Protein AF-A0A528V263-F1 (afdb_monomer)

Nearest PDB structures (foldseek):
  7bhy-assembly1_A  TM=9.471E-01  e=2.747E-03  Bacillus subtilis subsp. subtilis str. 168
  7bhy-assembly1_B  TM=9.591E-01  e=4.314E-03  Bacillus subtilis subsp. subtilis str. 168
  7bhy-assembly2_C-2  TM=9.416E-01  e=4.045E-03  Bacillus subtilis subsp. subtilis str. 168
  2w48-assembly1_A  TM=7.091E-01  e=4.230E-04  Klebsiella pneumoniae
  4go1-assembly1_A-2  TM=6.683E-01  e=4.908E-03  Escherichia coli K-12

Structure (mmCIF, N/CA/C/O backbone):
data_AF-A0A528V263-F1
#
_entry.id   AF-A0A528V263-F1
#
loop_
_atom_site.group_PDB
_atom_site.id
_atom_site.type_symbol
_atom_site.label_atom_id
_atom_site.label_alt_id
_atom_site.label_comp_id
_atom_site.label_asym_id
_atom_site.label_entity_id
_atom_site.label_seq_id
_atom_site.pdbx_PDB_ins_code
_atom_site.Cartn_x
_atom_site.Cartn_y
_atom_site.Cartn_z
_atom_site.occupancy
_atom_site.B_iso_or_equiv
_atom_site.auth_seq_id
_atom_site.auth_comp_id
_atom_site.auth_asym_id
_atom_site.auth_atom_id
_atom_site.pdbx_PDB_model_num
ATOM 1 N N . MET A 1 1 ? -9.745 7.951 3.003 1.00 82.81 1 MET A N 1
ATOM 2 C CA . MET A 1 1 ? -9.319 6.731 3.730 1.00 82.81 1 MET A CA 1
ATOM 3 C C . MET A 1 1 ? -8.351 5.874 2.918 1.00 82.81 1 MET A C 1
ATOM 5 O O . MET A 1 1 ? -7.231 5.712 3.375 1.00 82.81 1 MET A O 1
ATOM 9 N N . LEU A 1 2 ? -8.724 5.381 1.725 1.00 90.25 2 LEU A N 1
ATOM 10 C CA . LEU A 1 2 ? -7.850 4.569 0.850 1.00 90.25 2 LEU A CA 1
ATOM 11 C C . LEU A 1 2 ? -6.476 5.204 0.589 1.00 90.25 2 LEU A C 1
ATOM 13 O O . LEU A 1 2 ? -5.456 4.596 0.892 1.00 90.25 2 LEU A O 1
ATOM 17 N N . HIS A 1 3 ? -6.466 6.455 0.118 1.00 93.75 3 HIS A N 1
ATOM 18 C CA . HIS A 1 3 ? -5.235 7.200 -0.150 1.00 93.75 3 HIS A CA 1
ATOM 19 C C . HIS A 1 3 ? -4.345 7.330 1.098 1.00 93.75 3 HIS A C 1
ATOM 21 O O . HIS A 1 3 ? -3.167 7.006 1.055 1.00 93.75 3 HIS A O 1
ATOM 27 N N . THR A 1 4 ? -4.914 7.714 2.245 1.00 95.38 4 THR A N 1
ATOM 28 C CA . THR A 1 4 ? -4.176 7.854 3.512 1.00 95.38 4 THR A CA 1
ATOM 29 C C . THR A 1 4 ? -3.539 6.541 3.968 1.00 95.38 4 THR A C 1
ATOM 31 O O . THR A 1 4 ? -2.367 6.528 4.327 1.00 95.38 4 THR A O 1
ATOM 34 N N . VAL A 1 5 ? -4.290 5.435 3.938 1.00 97.00 5 VAL A N 1
ATOM 35 C CA . VAL A 1 5 ? -3.779 4.1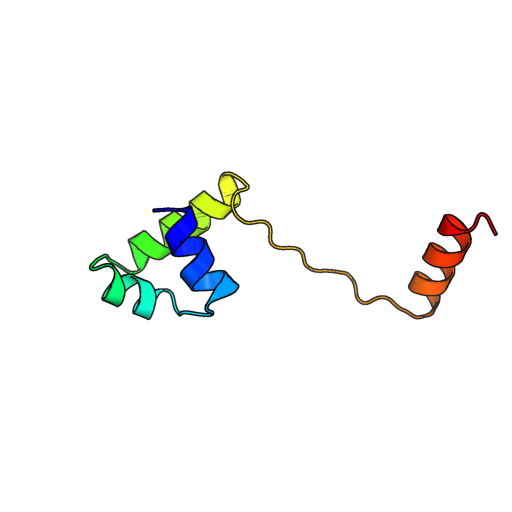11 4.329 1.00 97.00 5 VAL A CA 1
ATOM 36 C C . VAL A 1 5 ? -2.670 3.650 3.381 1.00 97.00 5 VAL A C 1
ATOM 38 O O . VAL A 1 5 ? -1.663 3.123 3.846 1.00 97.00 5 VAL A O 1
ATOM 41 N N . ALA A 1 6 ? -2.820 3.897 2.076 1.00 96.69 6 ALA A N 1
ATOM 42 C CA . ALA A 1 6 ? -1.792 3.594 1.088 1.00 96.69 6 ALA A CA 1
ATOM 43 C C . ALA A 1 6 ? -0.496 4.381 1.338 1.00 96.69 6 ALA A C 1
ATOM 45 O O . ALA A 1 6 ? 0.561 3.762 1.393 1.00 96.69 6 ALA A O 1
ATOM 46 N N . LYS A 1 7 ? -0.562 5.703 1.571 1.00 97.25 7 LYS A N 1
ATOM 47 C CA . LYS A 1 7 ? 0.637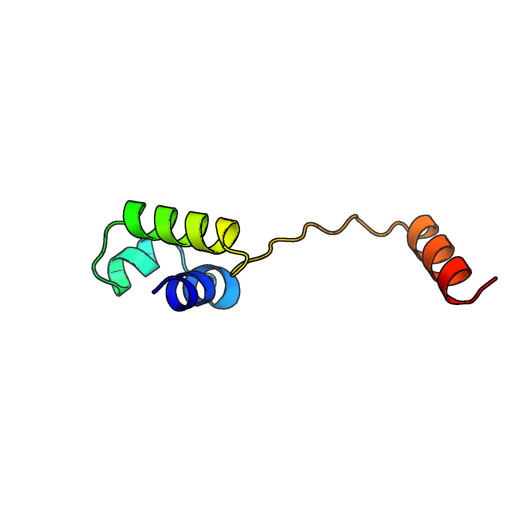 6.511 1.871 1.00 97.25 7 LYS A CA 1
ATOM 48 C C . LYS A 1 7 ? 1.332 6.048 3.149 1.00 97.25 7 LYS A C 1
ATOM 50 O O . LYS A 1 7 ? 2.545 5.894 3.165 1.00 97.25 7 LYS A O 1
ATOM 55 N N . LEU A 1 8 ? 0.574 5.776 4.213 1.00 97.44 8 LEU A N 1
ATOM 56 C CA . LEU A 1 8 ? 1.165 5.293 5.465 1.00 97.44 8 LEU A CA 1
ATOM 57 C C . LEU A 1 8 ? 1.898 3.959 5.276 1.00 97.44 8 LEU A C 1
ATOM 59 O O . LEU A 1 8 ? 2.958 3.770 5.860 1.00 97.44 8 LEU A O 1
ATOM 63 N N . HIS A 1 9 ? 1.346 3.048 4.473 1.00 97.75 9 HIS A N 1
ATOM 64 C CA . HIS A 1 9 ? 1.955 1.738 4.266 1.00 97.75 9 HIS A CA 1
ATOM 65 C C . HIS A 1 9 ? 3.134 1.771 3.290 1.00 97.75 9 HIS A C 1
ATOM 67 O O . HIS A 1 9 ? 4.170 1.199 3.593 1.00 97.75 9 HIS A O 1
ATOM 73 N N . TYR A 1 10 ? 2.978 2.419 2.134 1.00 96.62 10 TYR A N 1
ATOM 74 C CA . TYR A 1 10 ? 3.953 2.342 1.042 1.00 96.62 10 TYR A CA 1
ATOM 75 C C . TYR A 1 10 ? 4.969 3.487 1.025 1.00 96.62 10 TYR A C 1
ATOM 77 O O . TYR A 1 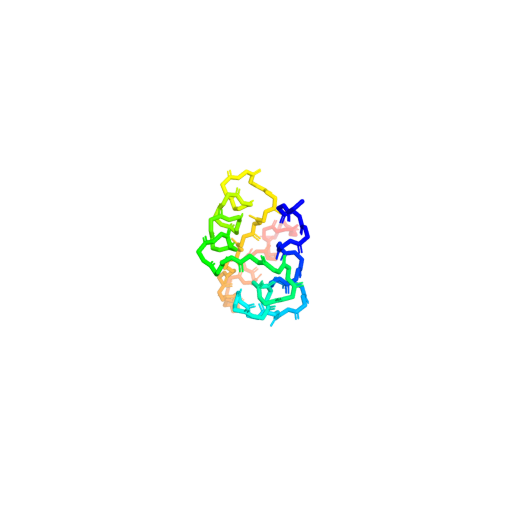10 ? 6.076 3.285 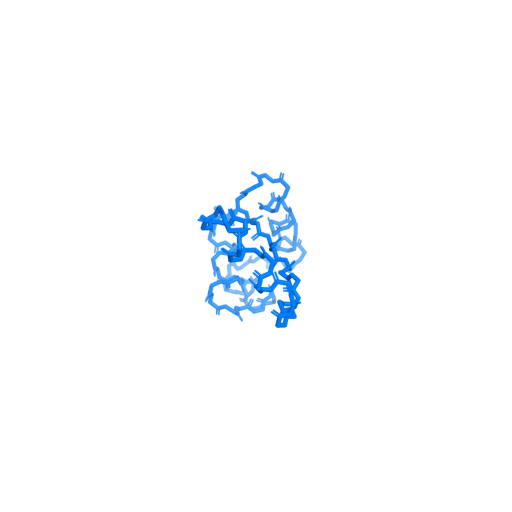0.546 1.00 96.62 10 TYR A O 1
ATOM 85 N N . GLU A 1 11 ? 4.620 4.678 1.525 1.00 96.62 11 GLU A N 1
ATOM 86 C CA . GLU A 1 11 ? 5.553 5.819 1.569 1.00 96.62 11 GLU A CA 1
ATOM 87 C C . GLU A 1 11 ? 6.201 5.979 2.948 1.00 96.62 11 GLU A C 1
ATOM 89 O O . GLU A 1 11 ? 7.376 6.313 3.040 1.00 96.62 11 GLU A O 1
ATOM 94 N N . ALA A 1 12 ? 5.441 5.753 4.024 1.00 97.31 12 ALA A N 1
ATOM 95 C CA . ALA A 1 12 ? 5.940 5.872 5.398 1.00 97.31 12 ALA A CA 1
ATOM 96 C C . ALA A 1 12 ? 6.371 4.530 6.017 1.00 97.31 12 ALA A C 1
ATOM 98 O O . ALA A 1 12 ? 6.666 4.490 7.210 1.00 97.31 12 ALA A O 1
ATOM 99 N N . ASP A 1 13 ? 6.356 3.453 5.225 1.00 97.12 13 ASP A N 1
ATOM 100 C CA . ASP A 1 13 ? 6.788 2.096 5.588 1.00 97.12 13 ASP A CA 1
ATOM 101 C C . ASP A 1 13 ? 6.169 1.555 6.897 1.00 97.12 13 ASP A C 1
ATOM 103 O O . ASP A 1 13 ? 6.752 0.758 7.632 1.00 97.12 13 ASP A O 1
ATOM 107 N N . MET A 1 14 ? 4.955 2.009 7.236 1.00 98.25 14 MET A N 1
ATOM 108 C CA . MET A 1 14 ? 4.272 1.55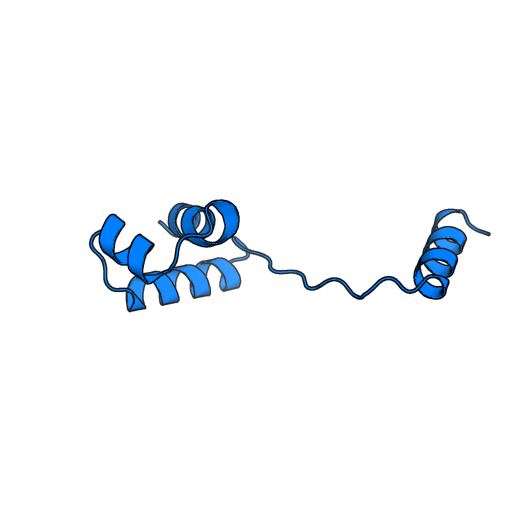8 8.445 1.00 98.25 14 MET A CA 1
ATOM 109 C C . MET A 1 14 ? 3.652 0.173 8.247 1.00 98.25 14 MET A C 1
ATOM 111 O O . MET A 1 14 ? 2.993 -0.116 7.239 1.00 98.25 14 MET A O 1
ATOM 115 N N . SER A 1 15 ? 3.746 -0.664 9.282 1.00 98.25 15 SER A N 1
ATOM 116 C CA . SER A 1 15 ? 3.048 -1.948 9.311 1.00 98.25 15 SER A CA 1
ATOM 117 C C . SER A 1 15 ? 1.524 -1.757 9.347 1.00 98.25 15 SER A C 1
ATOM 119 O O . SER A 1 15 ? 1.001 -0.801 9.927 1.00 98.25 15 SER A O 1
ATOM 121 N N . GLN A 1 16 ? 0.766 -2.706 8.789 1.00 98.12 16 GLN A N 1
ATOM 122 C CA . GLN A 1 16 ? -0.704 -2.654 8.837 1.00 98.12 16 GLN A CA 1
ATOM 123 C C . GLN A 1 16 ? -1.251 -2.657 10.275 1.00 98.12 16 GLN A C 1
ATOM 125 O O . GLN A 1 16 ? -2.325 -2.109 10.521 1.00 98.12 16 GLN A O 1
ATOM 130 N N . VAL A 1 17 ? -0.522 -3.259 11.223 1.00 98.50 17 VAL A N 1
ATOM 131 C CA . VAL A 1 17 ? -0.876 -3.285 12.651 1.00 98.50 17 VAL A CA 1
ATOM 132 C C . VAL A 1 17 ? -0.718 -1.899 13.273 1.00 98.50 17 VAL A C 1
ATOM 134 O O . VAL A 1 17 ? -1.612 -1.447 13.987 1.00 98.50 17 VAL A O 1
ATOM 137 N N . ASP A 1 18 ? 0.368 -1.192 12.967 1.00 98.44 18 ASP A N 1
ATOM 138 C CA . ASP A 1 18 ? 0.594 0.154 13.499 1.00 98.44 18 ASP A CA 1
ATOM 139 C C . ASP A 1 18 ? -0.367 1.170 12.884 1.00 98.44 18 ASP A C 1
ATOM 141 O O . ASP A 1 18 ? -0.892 2.030 13.592 1.00 98.44 18 ASP A O 1
ATOM 145 N N . ILE A 1 19 ? -0.681 1.029 11.593 1.00 98.31 19 ILE A N 1
ATOM 146 C CA . ILE A 1 19 ? -1.717 1.831 10.932 1.00 98.31 19 ILE A CA 1
ATOM 147 C C . ILE A 1 19 ? -3.084 1.569 11.579 1.00 98.31 19 ILE A C 1
ATOM 149 O O . ILE A 1 19 ? -3.814 2.512 11.879 1.00 98.31 19 ILE A O 1
ATOM 153 N N . ALA A 1 20 ? -3.424 0.303 11.833 1.00 98.38 20 ALA A N 1
ATOM 154 C CA . ALA A 1 20 ? -4.672 -0.091 12.485 1.00 98.38 20 ALA A CA 1
ATOM 155 C C . ALA A 1 20 ? -4.800 0.522 13.888 1.00 98.38 20 ALA A C 1
ATOM 157 O O . ALA A 1 20 ? -5.811 1.158 14.190 1.00 98.38 20 ALA A O 1
ATOM 158 N N . ARG A 1 21 ? -3.741 0.416 14.705 1.00 98.38 21 ARG A N 1
ATOM 159 C CA . ARG A 1 21 ? -3.671 1.025 16.041 1.00 98.38 21 ARG A CA 1
ATOM 160 C C . ARG A 1 21 ? -3.827 2.544 15.969 1.00 98.38 21 ARG A C 1
ATOM 162 O O . ARG A 1 21 ? -4.616 3.108 16.718 1.00 98.38 21 ARG A O 1
ATOM 169 N N . ARG A 1 22 ? -3.115 3.197 15.045 1.00 97.44 22 ARG A N 1
ATOM 170 C CA . ARG A 1 22 ? -3.146 4.655 14.858 1.00 97.44 22 ARG A CA 1
ATOM 171 C C . ARG A 1 22 ? -4.518 5.171 14.425 1.00 97.44 22 ARG A C 1
ATOM 173 O O . ARG A 1 22 ? -4.912 6.251 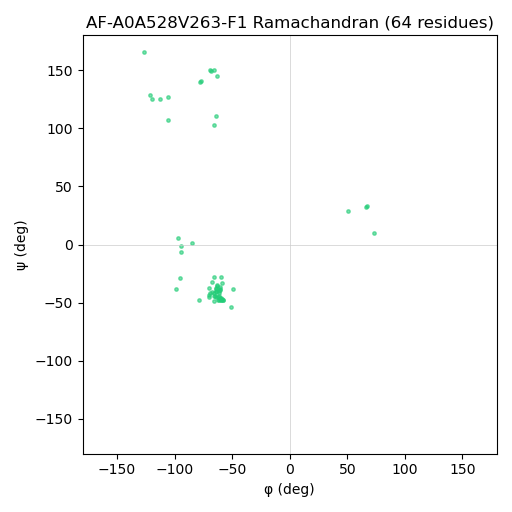14.846 1.00 97.44 22 ARG A O 1
ATOM 180 N N . LEU A 1 23 ? -5.220 4.429 13.571 1.00 96.69 23 LEU A N 1
ATOM 181 C CA . LEU A 1 23 ? -6.516 4.830 13.017 1.00 96.69 23 LEU A CA 1
ATOM 182 C C . LEU A 1 23 ? -7.717 4.283 13.804 1.00 96.69 23 LEU A C 1
ATOM 184 O O . LEU A 1 23 ? -8.852 4.564 13.429 1.00 96.69 23 LEU A O 1
ATOM 188 N N . GLY A 1 24 ? -7.491 3.507 14.870 1.00 97.81 24 GLY A N 1
ATOM 189 C CA . GLY A 1 24 ? -8.560 2.952 15.703 1.00 97.81 24 GLY A CA 1
ATOM 190 C C . GLY A 1 24 ? -9.441 1.932 14.975 1.00 97.81 24 GLY A C 1
ATOM 191 O O . GLY A 1 24 ? -10.637 1.847 15.239 1.00 97.81 24 GLY A O 1
ATOM 192 N N . VAL A 1 25 ? -8.875 1.171 14.035 1.00 97.94 25 VAL A N 1
ATOM 193 C CA . VAL A 1 25 ? -9.601 0.161 13.246 1.00 97.94 25 VAL A CA 1
ATOM 194 C C . VAL A 1 25 ? -8.914 -1.197 13.321 1.00 97.94 25 VAL A C 1
ATOM 196 O O . VAL A 1 25 ? -7.762 -1.305 13.724 1.00 97.94 25 VAL A O 1
ATOM 199 N N . SER A 1 26 ? -9.604 -2.258 12.900 1.00 98.44 26 SER A N 1
ATOM 200 C CA . SER A 1 26 ? -8.987 -3.587 12.815 1.00 98.44 26 SER A CA 1
ATOM 201 C C . SER A 1 26 ? -7.915 -3.659 11.717 1.00 98.44 26 SER A C 1
ATOM 203 O O . SER A 1 26 ? -8.058 -3.055 10.650 1.00 98.44 26 SER A O 1
ATOM 205 N N . THR A 1 27 ? -6.888 -4.489 11.914 1.00 98.06 27 THR A N 1
ATOM 206 C CA . THR A 1 27 ? -5.890 -4.799 10.873 1.00 98.06 27 THR A CA 1
ATOM 207 C C . THR A 1 27 ? -6.535 -5.400 9.620 1.00 98.06 27 THR A C 1
ATOM 209 O O . THR A 1 27 ? -6.120 -5.093 8.505 1.00 98.06 27 THR A O 1
ATOM 212 N N . ALA A 1 28 ? -7.620 -6.169 9.767 1.00 98.31 28 ALA A N 1
ATOM 213 C CA . ALA A 1 28 ? -8.383 -6.690 8.633 1.00 98.31 28 ALA A CA 1
ATOM 214 C C . ALA A 1 28 ? -9.019 -5.568 7.789 1.00 98.31 28 ALA A C 1
ATOM 216 O O . ALA A 1 28 ? -9.093 -5.676 6.565 1.00 98.31 28 ALA A O 1
ATOM 217 N N . THR A 1 29 ? -9.447 -4.468 8.419 1.00 98.25 29 THR A N 1
ATOM 218 C CA . THR A 1 29 ? -9.928 -3.273 7.709 1.00 98.25 29 THR A CA 1
ATOM 219 C C . THR A 1 29 ? -8.802 -2.621 6.914 1.00 98.25 29 THR A C 1
ATOM 221 O O . THR A 1 29 ? -9.012 -2.292 5.749 1.00 98.25 29 THR A O 1
ATOM 224 N N . ILE A 1 30 ? -7.607 -2.487 7.496 1.00 98.44 30 ILE A N 1
ATOM 225 C CA . ILE A 1 30 ? -6.434 -1.949 6.790 1.00 98.44 30 ILE A CA 1
ATOM 226 C C . ILE A 1 30 ? -6.075 -2.813 5.579 1.00 98.44 30 ILE A C 1
ATOM 228 O O . ILE A 1 30 ? -5.914 -2.283 4.481 1.00 98.44 30 ILE A O 1
ATOM 232 N N . SER A 1 31 ? -6.047 -4.136 5.744 1.00 98.19 31 SER A N 1
ATOM 233 C CA . SER A 1 31 ? -5.769 -5.073 4.651 1.00 98.19 31 SER A CA 1
ATOM 234 C C . SER A 1 31 ? -6.766 -4.930 3.491 1.00 98.19 31 SER A C 1
ATOM 236 O O . SER A 1 31 ? -6.356 -4.764 2.339 1.00 98.19 31 SER A O 1
ATOM 238 N N . ARG A 1 32 ? -8.077 -4.883 3.786 1.00 98.38 32 ARG A N 1
ATOM 239 C CA . ARG A 1 32 ? -9.126 -4.663 2.771 1.00 98.38 32 ARG A CA 1
ATOM 240 C C . ARG A 1 32 ? -8.986 -3.318 2.060 1.00 98.38 32 ARG A C 1
ATOM 242 O O . ARG A 1 32 ? -9.184 -3.248 0.850 1.00 98.38 32 ARG A O 1
ATOM 249 N N . LEU A 1 33 ? -8.637 -2.255 2.788 1.00 98.12 33 LEU A N 1
ATOM 250 C CA . LEU A 1 33 ? -8.402 -0.939 2.190 1.00 98.12 33 LEU A CA 1
ATOM 251 C C . LEU A 1 33 ? -7.194 -0.972 1.247 1.00 98.12 33 LEU A C 1
ATOM 253 O O . LEU A 1 33 ? -7.300 -0.489 0.128 1.00 98.12 33 LEU A O 1
ATOM 257 N N . LEU A 1 34 ? -6.079 -1.594 1.632 1.00 98.06 34 LEU A N 1
ATOM 258 C CA . LEU A 1 34 ? -4.910 -1.721 0.754 1.00 98.06 34 LEU A CA 1
ATOM 259 C C . LEU A 1 34 ? -5.206 -2.562 -0.496 1.00 98.06 34 LEU A C 1
ATOM 261 O O . LEU A 1 34 ? -4.787 -2.196 -1.592 1.00 98.06 34 LEU A O 1
ATOM 265 N N . GLN A 1 35 ? -5.956 -3.660 -0.357 1.00 98.00 35 GLN A N 1
ATOM 266 C CA . GLN A 1 35 ? -6.413 -4.456 -1.503 1.00 98.00 35 GLN A CA 1
ATOM 267 C C . GLN A 1 35 ? -7.262 -3.626 -2.464 1.00 98.00 35 GLN A C 1
ATOM 269 O O . GLN A 1 35 ? -7.007 -3.622 -3.666 1.00 98.00 35 GLN A O 1
ATOM 274 N N . ARG A 1 36 ? -8.233 -2.883 -1.933 1.00 98.06 36 ARG A N 1
ATOM 275 C CA . ARG A 1 36 ? -9.093 -2.014 -2.731 1.00 98.06 36 ARG A CA 1
ATOM 276 C C . ARG A 1 36 ? -8.310 -0.875 -3.393 1.00 98.06 36 ARG A C 1
ATOM 278 O O . ARG A 1 36 ? -8.568 -0.584 -4.551 1.00 98.06 36 ARG A O 1
ATOM 285 N N . ALA A 1 37 ? -7.311 -0.297 -2.722 1.00 97.69 37 ALA A N 1
ATOM 286 C CA . ALA A 1 37 ? -6.448 0.728 -3.314 1.00 97.69 37 ALA A CA 1
ATOM 287 C C . ALA A 1 37 ? -5.679 0.205 -4.538 1.00 97.69 37 ALA A C 1
ATOM 289 O O . ALA A 1 37 ? -5.517 0.934 -5.513 1.00 97.69 37 ALA A O 1
ATOM 290 N N . ARG A 1 38 ? -5.243 -1.061 -4.512 1.00 96.69 38 ARG A N 1
ATOM 291 C CA . ARG A 1 38 ? -4.629 -1.717 -5.677 1.00 96.69 38 ARG A CA 1
ATOM 292 C C . ARG A 1 38 ? -5.648 -1.993 -6.779 1.00 96.69 38 ARG A C 1
ATOM 294 O O . ARG A 1 38 ? -5.385 -1.692 -7.935 1.00 96.69 38 ARG A O 1
ATOM 301 N N . ALA A 1 39 ? -6.818 -2.522 -6.420 1.00 97.50 39 ALA A N 1
ATOM 302 C CA . ALA A 1 39 ? -7.874 -2.841 -7.383 1.00 97.50 39 ALA A CA 1
ATOM 303 C C . ALA A 1 39 ? -8.411 -1.598 -8.118 1.00 97.50 39 ALA A C 1
ATOM 305 O O . ALA A 1 39 ? -8.723 -1.672 -9.299 1.00 97.50 39 ALA A O 1
ATOM 306 N N . GLU A 1 40 ? -8.488 -0.454 -7.434 1.00 97.19 40 GLU A N 1
ATOM 307 C CA . GLU A 1 40 ? -8.933 0.824 -8.009 1.00 97.19 40 GLU A CA 1
ATOM 308 C C . GLU A 1 40 ? -7.807 1.597 -8.724 1.00 97.19 40 GLU A C 1
ATOM 310 O O . GLU A 1 40 ? -8.035 2.702 -9.207 1.00 97.19 40 GLU A O 1
ATOM 315 N N . GLY A 1 41 ? -6.584 1.057 -8.782 1.00 95.44 41 GLY A N 1
ATOM 316 C CA . GLY A 1 41 ? -5.447 1.708 -9.444 1.00 95.44 41 GLY A CA 1
ATOM 317 C C . GLY A 1 41 ? -4.856 2.906 -8.689 1.00 95.44 41 GLY A C 1
ATOM 318 O O . GLY A 1 41 ? -4.004 3.605 -9.229 1.00 95.44 41 GLY A O 1
ATOM 319 N N . ILE A 1 42 ? -5.260 3.134 -7.434 1.00 95.75 42 ILE A N 1
ATOM 320 C CA . ILE A 1 42 ? -4.677 4.163 -6.552 1.00 95.75 42 ILE A CA 1
ATOM 321 C C . ILE A 1 42 ? -3.232 3.795 -6.185 1.00 95.75 42 ILE A C 1
ATOM 323 O O . ILE A 1 42 ? -2.393 4.671 -5.993 1.00 95.75 42 ILE A O 1
ATOM 327 N N . VAL A 1 43 ? -2.945 2.495 -6.078 1.00 97.00 43 VAL A N 1
ATOM 328 C CA . VAL A 1 43 ? -1.601 1.952 -5.863 1.00 97.00 43 VAL A CA 1
ATOM 329 C C . VAL A 1 43 ? -1.244 1.046 -7.029 1.00 97.00 43 VAL A C 1
ATOM 331 O O . VAL A 1 43 ? -1.946 0.069 -7.288 1.00 97.00 43 VAL A O 1
ATOM 334 N N . ARG A 1 44 ? -0.107 1.323 -7.666 1.00 95.88 44 ARG A N 1
ATOM 335 C CA . ARG A 1 44 ? 0.531 0.435 -8.638 1.00 95.88 44 ARG A CA 1
ATOM 336 C C . ARG A 1 44 ? 1.841 -0.069 -8.047 1.00 95.88 44 ARG A C 1
ATOM 338 O O . ARG A 1 44 ? 2.661 0.734 -7.619 1.00 95.88 44 ARG A O 1
ATOM 345 N N . ILE A 1 45 ? 2.008 -1.387 -8.002 1.00 93.06 45 ILE A N 1
ATOM 346 C CA . ILE A 1 45 ? 3.275 -2.025 -7.639 1.00 93.06 45 ILE A CA 1
ATOM 347 C C . ILE A 1 45 ? 3.871 -2.564 -8.928 1.00 93.06 45 ILE A C 1
ATOM 349 O O . ILE A 1 45 ? 3.196 -3.282 -9.663 1.00 93.06 45 ILE A O 1
ATOM 353 N N . GLU A 1 46 ? 5.116 -2.197 -9.189 1.00 93.69 46 GLU A N 1
ATOM 354 C CA . GLU A 1 46 ? 5.867 -2.620 -10.359 1.00 93.69 46 GLU A CA 1
ATOM 355 C C . GLU A 1 46 ? 7.128 -3.330 -9.881 1.00 93.69 46 GLU A C 1
ATOM 357 O O . GLU A 1 46 ? 7.849 -2.826 -9.020 1.00 93.69 46 GLU A O 1
ATOM 362 N N . VAL A 1 47 ? 7.351 -4.532 -10.403 1.00 88.38 47 VAL A N 1
ATOM 363 C CA . VAL A 1 47 ? 8.588 -5.277 -10.195 1.00 88.38 47 VAL A CA 1
ATOM 364 C 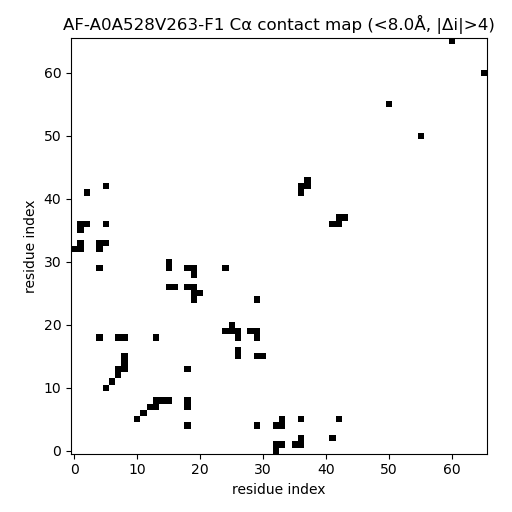C . VAL A 1 47 ? 9.335 -5.183 -11.509 1.00 88.38 47 VAL A C 1
ATOM 366 O O . VAL A 1 47 ? 8.901 -5.756 -12.503 1.00 88.38 47 VAL A O 1
ATOM 369 N N . LEU A 1 48 ? 10.399 -4.387 -11.516 1.00 85.88 48 LEU A N 1
ATOM 370 C CA . LEU A 1 48 ? 11.226 -4.195 -12.698 1.00 85.88 48 LEU A CA 1
ATOM 371 C C . LEU A 1 48 ? 12.132 -5.411 -12.888 1.00 85.88 48 LEU A C 1
ATOM 373 O O . LEU A 1 48 ? 12.680 -5.934 -11.912 1.00 85.88 48 LEU A O 1
ATOM 377 N N . ASP A 1 49 ? 12.310 -5.828 -14.139 1.00 82.31 49 ASP A N 1
ATOM 378 C CA . ASP A 1 49 ? 13.305 -6.837 -14.476 1.00 82.31 49 ASP A CA 1
ATOM 379 C C . ASP A 1 49 ? 14.711 -6.325 -14.154 1.00 82.31 49 ASP A C 1
ATOM 381 O O . ASP A 1 49 ? 15.027 -5.138 -14.296 1.00 82.31 49 ASP A O 1
ATOM 385 N N . LEU A 1 50 ? 15.575 -7.242 -13.717 1.00 74.75 50 LEU A N 1
ATOM 386 C CA . LEU A 1 50 ? 16.991 -6.947 -13.553 1.00 74.75 50 LEU A CA 1
ATOM 387 C C . LEU A 1 50 ? 17.561 -6.628 -14.932 1.00 74.75 50 LEU A C 1
ATOM 389 O O . LEU A 1 50 ? 17.673 -7.505 -15.787 1.00 74.75 50 LEU A O 1
ATOM 393 N N . ALA A 1 51 ? 17.909 -5.363 -15.140 1.00 72.75 51 ALA A N 1
ATOM 394 C CA . ALA A 1 51 ? 18.518 -4.919 -16.374 1.00 72.75 51 ALA A CA 1
ATOM 395 C C . ALA A 1 51 ? 19.899 -5.582 -16.499 1.00 72.75 51 ALA A C 1
ATOM 397 O O . ALA A 1 51 ? 20.853 -5.212 -15.810 1.00 72.75 51 ALA A O 1
ATOM 398 N N . THR A 1 52 ? 19.995 -6.616 -17.335 1.00 77.56 52 THR A N 1
ATOM 399 C CA . THR A 1 52 ? 21.285 -7.204 -17.696 1.00 77.56 52 THR A CA 1
ATOM 400 C C . THR A 1 52 ? 22.047 -6.208 -18.568 1.00 77.56 52 THR A C 1
ATOM 402 O O . THR A 1 52 ? 21.413 -5.435 -19.294 1.00 77.56 52 THR A O 1
ATOM 405 N N . PRO A 1 53 ? 23.391 -6.189 -18.535 1.00 76.12 53 PRO A N 1
ATOM 406 C CA . PRO A 1 53 ? 24.177 -5.325 -19.416 1.00 76.12 53 PRO A CA 1
ATOM 407 C C . PRO A 1 53 ? 23.748 -5.440 -20.887 1.00 76.12 53 PRO A C 1
ATOM 409 O O . PRO A 1 53 ? 23.638 -4.435 -21.590 1.00 76.12 53 PRO A O 1
ATOM 412 N N . GLU A 1 54 ? 23.414 -6.651 -21.334 1.00 77.56 54 GLU A N 1
ATOM 413 C CA . GLU A 1 54 ? 22.913 -6.937 -22.678 1.00 77.56 54 GLU A CA 1
ATOM 414 C C . GLU A 1 54 ? 21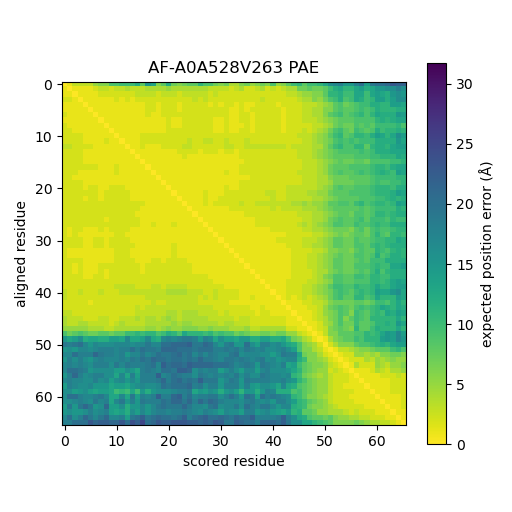.513 -6.347 -22.915 1.00 77.56 54 GLU A C 1
ATOM 416 O O . GLU A 1 54 ? 21.256 -5.769 -23.974 1.00 77.56 54 GLU A O 1
ATOM 421 N N . GLY A 1 55 ? 20.618 -6.432 -21.925 1.00 78.38 55 GLY A N 1
ATOM 422 C CA . GLY A 1 55 ? 19.280 -5.839 -21.988 1.00 78.38 55 GLY A CA 1
ATOM 423 C C . GLY A 1 55 ? 19.320 -4.311 -22.045 1.00 78.38 55 GLY A C 1
ATOM 424 O O . GLY A 1 55 ? 18.622 -3.708 -22.858 1.00 78.38 55 GLY A O 1
ATOM 425 N N . ILE A 1 56 ? 20.202 -3.686 -21.257 1.00 82.88 56 ILE A N 1
ATOM 426 C CA . ILE A 1 56 ? 20.437 -2.233 -21.285 1.00 82.88 56 ILE A CA 1
ATOM 427 C C . ILE A 1 56 ? 20.997 -1.811 -22.644 1.00 82.88 56 ILE A C 1
ATOM 429 O O . ILE A 1 56 ? 20.530 -0.835 -23.224 1.00 82.88 56 ILE A O 1
ATOM 433 N N . THR A 1 57 ? 21.981 -2.549 -23.165 1.00 83.62 57 THR A N 1
ATOM 434 C CA . THR A 1 57 ? 22.599 -2.248 -24.466 1.00 83.62 57 THR A CA 1
ATOM 435 C C . THR A 1 57 ? 21.568 -2.325 -25.590 1.00 83.62 57 THR A C 1
ATOM 437 O O . THR A 1 57 ? 21.530 -1.446 -26.447 1.00 83.62 57 THR A O 1
ATOM 440 N N . THR A 1 58 ? 20.691 -3.330 -25.546 1.00 83.12 58 THR A N 1
ATOM 441 C CA . THR A 1 58 ? 19.613 -3.510 -26.528 1.00 83.12 58 THR A CA 1
ATOM 442 C C . THR A 1 58 ? 18.590 -2.374 -26.455 1.00 83.12 58 THR A C 1
ATOM 444 O O . THR A 1 58 ? 18.299 -1.759 -27.477 1.00 83.12 58 THR A O 1
ATOM 447 N N . GLN A 1 59 ? 18.107 -2.024 -25.255 1.00 84.69 59 GLN A N 1
ATOM 448 C CA . GLN A 1 59 ? 17.187 -0.891 -25.072 1.00 84.69 59 GLN A CA 1
ATOM 449 C C . GLN A 1 59 ? 17.800 0.441 -25.512 1.00 84.69 59 GLN A C 1
ATOM 451 O O . GLN A 1 59 ? 17.108 1.286 -26.077 1.00 84.69 59 GLN A O 1
ATOM 456 N N . LEU A 1 60 ? 19.093 0.644 -25.253 1.00 87.38 60 LEU A N 1
ATOM 457 C CA . LEU A 1 60 ? 19.794 1.861 -25.643 1.00 87.38 60 LEU A CA 1
ATOM 458 C C . LEU A 1 60 ? 19.958 1.953 -27.165 1.00 87.38 60 LEU A C 1
ATOM 460 O O . LEU A 1 60 ? 19.753 3.027 -27.722 1.00 87.38 60 LEU A O 1
ATOM 464 N N . ALA A 1 61 ? 20.298 0.846 -27.830 1.00 90.06 61 ALA A N 1
ATOM 465 C CA . ALA A 1 61 ? 20.386 0.792 -29.287 1.00 90.06 61 ALA A CA 1
ATOM 466 C C . ALA A 1 61 ? 19.025 1.089 -29.937 1.00 90.06 61 ALA A C 1
ATOM 468 O O . ALA A 1 61 ? 18.946 1.981 -30.779 1.00 90.06 61 ALA A O 1
ATOM 469 N N . GLU A 1 62 ? 17.942 0.458 -29.466 1.00 89.88 62 GLU A N 1
ATOM 470 C CA . GLU A 1 62 ? 16.580 0.749 -29.940 1.00 89.88 62 GLU A CA 1
ATOM 471 C C . GLU A 1 62 ? 16.189 2.217 -29.725 1.00 89.88 62 GLU A C 1
ATOM 473 O O . GLU A 1 62 ? 15.695 2.867 -30.647 1.00 89.88 62 GLU A O 1
ATOM 478 N N . ALA A 1 63 ? 16.432 2.769 -28.532 1.00 91.94 63 ALA A N 1
ATOM 479 C CA . ALA A 1 63 ? 16.079 4.152 -28.211 1.00 91.94 63 ALA A CA 1
ATOM 480 C C . ALA A 1 63 ? 16.873 5.187 -29.030 1.00 91.94 63 ALA A C 1
ATOM 482 O O . ALA A 1 63 ? 16.378 6.290 -29.270 1.00 91.94 63 ALA A O 1
ATOM 483 N N . LEU A 1 64 ? 18.095 4.845 -29.452 1.00 93.69 64 LEU A N 1
ATOM 484 C CA . LEU A 1 64 ? 18.957 5.692 -30.281 1.00 93.69 64 LEU A CA 1
ATOM 485 C C . LEU A 1 64 ? 18.832 5.402 -31.787 1.00 93.69 64 LEU A C 1
ATOM 487 O O . LEU A 1 64 ? 19.405 6.146 -32.584 1.00 93.69 64 LEU A O 1
ATOM 491 N N . GLY A 1 65 ? 18.082 4.367 -32.182 1.00 89.81 65 GLY A N 1
ATOM 492 C CA . GLY A 1 65 ? 17.920 3.946 -33.576 1.00 89.81 65 GLY A CA 1
ATOM 493 C C . GLY A 1 65 ? 19.197 3.381 -34.209 1.00 89.81 65 GLY A C 1
ATOM 494 O O . GLY A 1 65 ? 19.426 3.612 -35.398 1.00 89.81 65 GLY A O 1
ATOM 495 N N . LEU A 1 66 ? 20.036 2.712 -33.410 1.00 81.75 66 LEU A N 1
ATOM 496 C CA . LEU A 1 66 ? 21.306 2.095 -33.814 1.00 81.75 66 LEU A CA 1
ATOM 497 C C . LEU A 1 66 ? 21.153 0.614 -34.172 1.00 81.75 66 LEU A C 1
ATOM 499 O O . LEU A 1 66 ? 20.336 -0.074 -33.521 1.00 81.75 66 LEU A O 1
#

Secondary structure (DSSP, 8-state):
-HHHHHHHHHTS---HHHHHHHHTS-HHHHHHHHHHHHHTTSS---------HHHHHHHHHHHHT-

Solvent-accessible surface area (backbone atoms only — not comparable to full-atom values): 3951 Å² total; per-residue (Å²): 106,51,68,59,56,43,43,41,38,74,72,64,67,40,51,56,61,58,51,11,65,74,69,75,48,54,46,68,55,44,52,54,38,51,52,48,26,42,76,71,62,77,45,83,86,81,85,78,76,84,76,42,75,68,55,48,51,50,54,50,27,63,77,69,73,101

Mean predicted aligned error: 6.35 Å

pLDDT: mean 92.81, std 7.22, range [72.75, 98.5]

Radius of gyration: 18.37 Å; Cα contacts (8 Å, |Δi|>4): 43; chains: 1; bounding box: 34×15×50 Å

Sequence (66 aa):
MLHTVAKLHYEADMSQVDIARRLGVSTATISRLLQRARAEGIVRIEVLDLATPEGITTQLAEALGL

Foldseek 3Di:
DLLVLCCCCPVVVD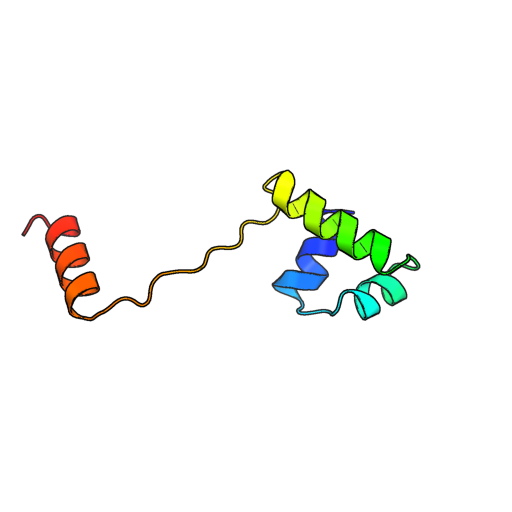DLVVVCVVVVHDSVVSVVSPVVCVVVVVDDDDDDDDCDPVNVVVVVCVVVVD